Protein AF-A0A1A8NZN7-F1 (afdb_monomer)

Mean predicted aligned error: 2.53 Å

Nearest PDB structures (foldseek):
  6hzn-assembly1_A  TM=1.003E+00  e=5.634E-25  Homo sapiens
  1jlc-assembly1_B  TM=2.455E-01  e=1.617E-01  HIV-1 M:B_HXB2R
  6dtw-assembly1_B  TM=2.609E-01  e=3.346E-01  Human immunodeficiency virus type 1 BH10
  7z2e-assembly1_B  TM=2.483E-01  e=6.482E-01  Human immunodeficiency virus type 1 BH10
  8vb7-assembly1_B  TM=2.427E-01  e=7.903E-01  Human immunodeficiency virus 1

InterPro domains:
  IPR008929 Chondroitin AC/alginate lyase [G3DSA:1.50.10.100] (1-118)
  IPR032518 Dermatan-sulfate epimerase-like, N-terminal [PF16332] (2-113)
  IPR052447 Dermatan-Sulfate Isomerase [PTHR15532] (1-159)

Structure (mmCIF, N/CA/C/O backbone):
data_AF-A0A1A8NZN7-F1
#
_entry.id   AF-A0A1A8NZN7-F1
#
loop_
_atom_site.group_PDB
_atom_site.id
_atom_site.type_symbol
_atom_site.label_atom_id
_atom_site.label_alt_id
_atom_site.label_comp_id
_atom_site.label_asym_id
_atom_site.label_entity_id
_atom_site.label_seq_id
_atom_site.pdbx_PDB_ins_code
_atom_site.Cartn_x
_atom_site.Cartn_y
_atom_site.Cartn_z
_atom_site.occupancy
_atom_site.B_iso_or_equiv
_atom_site.auth_seq_id
_atom_site.auth_comp_id
_atom_site.auth_asym_id
_atom_site.auth_atom_id
_atom_site.pdbx_PDB_model_num
ATOM 1 N N . GLY A 1 1 ? 8.592 3.526 4.182 1.00 87.25 1 GLY A N 1
ATOM 2 C CA . GLY A 1 1 ? 7.477 4.431 3.826 1.00 87.25 1 GLY A CA 1
ATOM 3 C C . GLY A 1 1 ? 7.297 4.509 2.317 1.00 87.25 1 GLY A C 1
ATOM 4 O O . GLY A 1 1 ? 8.152 4.018 1.587 1.00 87.25 1 GLY A O 1
ATOM 5 N N . THR A 1 2 ? 6.209 5.124 1.844 1.00 96.25 2 THR A N 1
ATOM 6 C CA . THR A 1 2 ? 5.819 5.101 0.417 1.00 96.25 2 THR A CA 1
ATOM 7 C C . THR A 1 2 ? 6.656 5.983 -0.503 1.00 96.25 2 THR A C 1
ATOM 9 O O . THR A 1 2 ? 6.753 5.691 -1.693 1.00 96.25 2 THR A O 1
ATOM 12 N N . TYR A 1 3 ? 7.321 7.013 0.035 1.00 97.50 3 TYR A N 1
ATOM 13 C CA . TYR A 1 3 ? 8.315 7.789 -0.713 1.00 97.50 3 TYR A CA 1
ATOM 14 C C . TYR A 1 3 ? 9.450 6.877 -1.192 1.00 97.50 3 TYR A C 1
ATOM 16 O O . TYR A 1 3 ? 9.711 6.787 -2.389 1.00 97.50 3 TYR A O 1
ATOM 24 N N . THR A 1 4 ? 10.077 6.138 -0.276 1.00 98.44 4 THR A N 1
ATOM 25 C CA . THR A 1 4 ? 11.170 5.213 -0.597 1.00 98.44 4 THR A CA 1
ATOM 26 C C . THR A 1 4 ? 10.731 4.138 -1.587 1.00 98.44 4 THR A C 1
ATOM 28 O O . THR A 1 4 ? 11.416 3.898 -2.580 1.00 98.44 4 THR A O 1
ATOM 31 N N . THR A 1 5 ? 9.575 3.506 -1.357 1.00 98.62 5 THR A N 1
ATOM 32 C CA . THR A 1 5 ? 9.136 2.385 -2.200 1.00 98.62 5 THR A CA 1
ATOM 33 C C . THR A 1 5 ? 8.709 2.795 -3.600 1.00 98.62 5 THR A C 1
ATOM 35 O O . THR A 1 5 ? 8.853 1.986 -4.511 1.00 98.62 5 THR A O 1
ATOM 38 N N . ARG A 1 6 ? 8.304 4.057 -3.817 1.00 98.56 6 ARG A N 1
ATOM 39 C CA . ARG A 1 6 ? 8.073 4.603 -5.165 1.00 98.56 6 ARG A CA 1
ATOM 40 C C . ARG A 1 6 ? 9.286 4.376 -6.071 1.00 98.56 6 ARG A C 1
ATOM 42 O O . ARG A 1 6 ? 9.141 3.832 -7.158 1.00 98.56 6 ARG A O 1
ATOM 49 N N . SER A 1 7 ? 10.473 4.784 -5.624 1.00 98.69 7 SER A N 1
ATOM 50 C CA . SER A 1 7 ? 11.699 4.663 -6.422 1.00 98.69 7 SER A CA 1
ATOM 51 C C . SER A 1 7 ? 12.325 3.272 -6.318 1.00 98.69 7 SER A C 1
ATOM 53 O O . SER A 1 7 ? 12.823 2.757 -7.314 1.00 98.69 7 SER A O 1
ATOM 55 N N . LEU A 1 8 ? 12.268 2.631 -5.146 1.00 98.81 8 LEU A N 1
ATOM 56 C CA . LEU A 1 8 ? 12.829 1.289 -4.964 1.00 98.81 8 LEU A CA 1
ATOM 57 C C . LEU A 1 8 ? 12.137 0.248 -5.857 1.00 98.81 8 LEU A C 1
ATOM 59 O O . LEU A 1 8 ? 12.809 -0.607 -6.426 1.00 98.81 8 LEU A O 1
ATOM 63 N N . PHE A 1 9 ? 10.816 0.326 -6.031 1.00 98.81 9 PHE A N 1
ATOM 64 C CA . PHE A 1 9 ? 10.094 -0.620 -6.889 1.00 98.81 9 PHE A CA 1
ATOM 65 C C . PHE A 1 9 ? 10.366 -0.363 -8.372 1.00 98.81 9 PHE A C 1
ATOM 67 O O . PHE A 1 9 ? 10.529 -1.316 -9.131 1.00 98.81 9 PHE A O 1
ATOM 74 N N . GLN A 1 10 ? 10.521 0.905 -8.776 1.00 98.88 10 GLN A N 1
ATOM 75 C CA . GLN A 1 10 ? 11.006 1.235 -10.120 1.00 98.88 10 GLN A CA 1
ATOM 76 C C . GLN A 1 10 ? 12.402 0.658 -10.358 1.00 98.88 10 GLN A C 1
ATOM 78 O O . GLN A 1 10 ? 12.622 0.041 -11.395 1.00 98.88 10 GLN A O 1
ATOM 83 N N . TYR A 1 11 ? 13.317 0.793 -9.391 1.00 98.81 11 TYR A N 1
ATOM 84 C CA . TYR A 1 11 ? 14.642 0.179 -9.461 1.00 98.81 11 TYR A CA 1
ATOM 85 C C . TYR A 1 11 ? 14.536 -1.334 -9.667 1.00 98.81 11 TYR A C 1
ATOM 87 O O . TYR A 1 11 ? 15.032 -1.828 -10.674 1.00 98.81 11 TYR A O 1
ATOM 95 N N . MET A 1 12 ? 13.825 -2.049 -8.784 1.00 98.75 12 MET A N 1
ATOM 96 C CA . MET A 1 12 ? 13.659 -3.508 -8.867 1.00 98.75 12 MET A CA 1
ATOM 97 C C . MET A 1 12 ? 13.073 -3.951 -10.216 1.00 98.75 12 MET A C 1
ATOM 99 O O . MET A 1 12 ? 13.547 -4.919 -10.805 1.00 98.75 12 MET A O 1
ATOM 103 N N . PHE A 1 13 ? 12.072 -3.228 -10.728 1.00 98.81 13 PHE A N 1
ATOM 104 C CA . PHE A 1 13 ? 11.479 -3.498 -12.037 1.00 98.81 13 PHE A CA 1
ATOM 105 C C . PHE A 1 13 ? 12.471 -3.282 -13.185 1.00 98.81 13 PHE A C 1
ATOM 107 O O . PHE A 1 13 ? 12.632 -4.152 -14.043 1.00 98.81 13 PHE A O 1
ATOM 114 N N . LEU A 1 14 ? 13.126 -2.119 -13.217 1.00 98.88 14 LEU A N 1
ATOM 115 C CA . LEU A 1 14 ? 13.997 -1.722 -14.320 1.00 98.88 14 LEU A CA 1
ATOM 116 C C . LEU A 1 14 ? 15.254 -2.589 -14.378 1.00 98.88 14 LEU A C 1
ATOM 118 O O . LEU A 1 14 ? 15.612 -3.042 -15.463 1.00 98.88 14 LEU A O 1
ATOM 122 N N . VAL A 1 15 ? 15.897 -2.881 -13.244 1.00 98.75 15 VAL A N 1
ATOM 123 C CA . VAL A 1 15 ? 17.113 -3.710 -13.247 1.00 98.75 15 VAL A CA 1
ATOM 124 C C . VAL A 1 15 ? 16.823 -5.163 -13.611 1.00 98.75 15 VAL A C 1
ATOM 126 O O . VAL A 1 15 ? 17.598 -5.764 -14.356 1.00 98.75 15 VAL A O 1
ATOM 129 N N . GLN A 1 16 ? 15.666 -5.698 -13.212 1.00 98.50 16 GLN A N 1
ATOM 130 C CA . GLN A 1 16 ? 15.226 -7.008 -13.685 1.00 98.50 16 GLN A CA 1
ATOM 131 C C . GLN A 1 16 ? 14.971 -6.993 -15.195 1.00 98.50 16 GLN A C 1
ATOM 133 O O . GLN A 1 16 ? 15.427 -7.884 -15.908 1.00 98.50 16 GLN A O 1
ATOM 138 N N . ARG A 1 17 ? 14.253 -5.985 -15.703 1.00 98.50 17 ARG A N 1
ATOM 139 C CA . ARG A 1 17 ? 13.898 -5.890 -17.126 1.00 98.50 17 ARG A CA 1
ATOM 140 C C . ARG A 1 17 ? 15.116 -5.705 -18.031 1.00 98.50 17 ARG A C 1
ATOM 142 O O . ARG A 1 17 ? 15.157 -6.300 -19.102 1.00 98.50 17 ARG A O 1
ATOM 149 N N . HIS A 1 18 ? 16.050 -4.842 -17.642 1.00 98.75 18 HIS A N 1
ATOM 150 C CA . HIS A 1 18 ? 17.145 -4.405 -18.510 1.00 98.75 18 HIS A CA 1
ATOM 151 C C . HIS A 1 18 ? 18.443 -5.185 -18.299 1.00 98.75 18 HIS A C 1
ATOM 153 O O . HIS A 1 18 ? 19.241 -5.269 -19.227 1.00 98.75 18 HIS A O 1
ATOM 159 N N . PHE A 1 19 ? 18.646 -5.770 -17.115 1.00 98.69 19 PHE A N 1
ATOM 160 C CA . PHE A 1 19 ? 19.900 -6.438 -16.754 1.00 98.69 19 PHE A CA 1
ATOM 161 C C . PHE A 1 19 ? 19.708 -7.848 -16.182 1.00 98.69 19 PHE A C 1
ATOM 163 O O . PHE A 1 19 ? 20.687 -8.467 -15.783 1.00 98.69 19 PHE A O 1
ATOM 170 N N . ALA A 1 20 ? 18.473 -8.365 -16.133 1.00 98.38 20 ALA A N 1
ATOM 171 C CA . ALA A 1 20 ? 18.145 -9.665 -15.538 1.00 98.38 20 ALA A CA 1
ATOM 172 C C . ALA A 1 20 ? 18.569 -9.809 -14.058 1.00 98.38 20 ALA A C 1
ATOM 174 O O . ALA A 1 20 ? 18.839 -10.913 -13.586 1.00 98.38 20 ALA A O 1
ATOM 175 N N . ILE A 1 21 ? 18.609 -8.696 -13.316 1.00 98.44 21 ILE A N 1
ATOM 176 C CA . ILE A 1 21 ? 18.920 -8.678 -11.881 1.00 98.44 21 ILE A CA 1
ATOM 177 C C . ILE A 1 21 ? 17.612 -8.707 -11.084 1.00 98.44 21 ILE A C 1
ATOM 179 O O . ILE A 1 21 ? 16.895 -7.709 -11.021 1.00 98.44 21 ILE A O 1
ATOM 183 N N . SER A 1 22 ? 17.307 -9.844 -10.453 1.00 96.75 22 SER A N 1
ATOM 184 C CA . SER A 1 22 ? 16.049 -10.022 -9.719 1.00 96.75 22 SER A CA 1
ATOM 185 C C . SER A 1 22 ? 16.198 -9.745 -8.230 1.00 96.75 22 SER A C 1
ATOM 187 O O . SER A 1 22 ? 17.043 -10.327 -7.552 1.00 96.75 22 SER A O 1
ATOM 189 N N . HIS A 1 23 ? 15.286 -8.930 -7.701 1.00 98.38 23 HIS A N 1
ATOM 190 C CA . HIS A 1 23 ? 15.115 -8.702 -6.263 1.00 98.38 23 HIS A CA 1
ATOM 191 C C . HIS A 1 23 ? 13.720 -9.099 -5.755 1.00 98.38 23 HIS A C 1
ATOM 193 O O . HIS A 1 23 ? 13.384 -8.832 -4.602 1.00 98.38 23 HIS A O 1
ATOM 199 N N . PHE A 1 24 ? 12.892 -9.749 -6.581 1.00 98.00 24 PHE A N 1
ATOM 200 C CA . PHE A 1 24 ? 11.501 -10.049 -6.214 1.00 98.00 24 PHE A CA 1
ATOM 201 C C . PHE A 1 24 ? 11.364 -11.091 -5.092 1.00 98.00 24 PHE A C 1
ATOM 2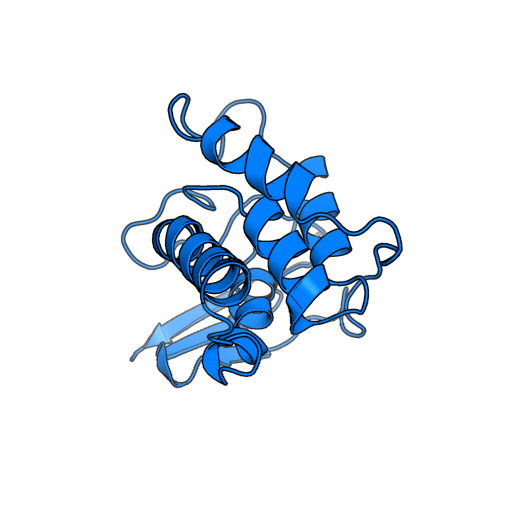03 O O . PHE A 1 24 ? 10.358 -11.108 -4.393 1.00 98.00 24 PHE A O 1
ATOM 210 N N . GLY A 1 25 ? 12.397 -11.908 -4.862 1.00 97.75 25 GLY A N 1
ATOM 211 C CA . GLY A 1 25 ? 12.470 -12.840 -3.730 1.00 97.75 25 GLY A CA 1
ATOM 212 C C . GLY A 1 25 ? 13.043 -12.241 -2.440 1.00 97.75 25 GLY A C 1
ATOM 213 O O . GLY A 1 25 ? 13.307 -12.984 -1.498 1.00 97.75 25 GLY A O 1
ATOM 214 N N . HIS A 1 26 ? 13.298 -10.929 -2.382 1.00 98.38 26 HIS A N 1
ATOM 215 C CA . HIS A 1 26 ? 13.960 -10.320 -1.229 1.00 98.38 26 HIS A CA 1
ATOM 216 C C . HIS A 1 26 ? 13.095 -10.438 0.047 1.00 98.38 26 HIS A C 1
ATOM 218 O O . HIS A 1 26 ? 11.936 -10.016 0.020 1.00 98.38 26 HIS A O 1
ATOM 224 N N . PRO A 1 27 ? 13.629 -10.909 1.196 1.00 98.00 27 PRO A N 1
ATOM 225 C CA . PRO A 1 27 ? 12.828 -11.189 2.396 1.00 98.00 27 PRO A CA 1
ATOM 226 C C . PRO A 1 27 ? 11.994 -10.006 2.899 1.00 98.00 27 PRO A C 1
ATOM 228 O O . PRO A 1 27 ? 10.830 -10.163 3.265 1.00 98.00 27 PRO A O 1
ATOM 231 N N . TRP A 1 28 ? 12.561 -8.796 2.871 1.00 98.25 28 TRP A N 1
ATOM 232 C CA . TRP A 1 28 ? 11.826 -7.579 3.229 1.00 98.25 28 TRP A CA 1
ATOM 233 C C . TRP A 1 28 ? 10.654 -7.299 2.276 1.00 98.25 28 TRP A C 1
ATOM 235 O O . TRP A 1 28 ? 9.597 -6.858 2.720 1.00 98.25 28 TRP A O 1
ATOM 245 N N . LEU A 1 29 ? 10.811 -7.587 0.978 1.00 98.38 29 LEU A N 1
ATOM 246 C CA . LEU A 1 29 ? 9.770 -7.339 -0.018 1.00 98.38 29 LEU A CA 1
ATOM 247 C C . LEU A 1 29 ? 8.582 -8.284 0.193 1.00 98.38 29 LEU A C 1
ATOM 249 O O . LEU A 1 29 ? 7.438 -7.835 0.158 1.00 9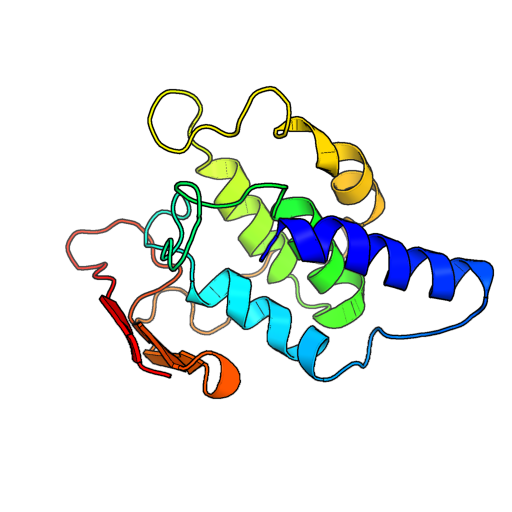8.38 29 LEU A O 1
ATOM 253 N N . LEU A 1 30 ? 8.854 -9.554 0.515 1.00 97.88 30 LEU A N 1
ATOM 254 C CA . LEU A 1 30 ? 7.827 -10.550 0.849 1.00 97.88 30 LEU A CA 1
ATOM 255 C C . LEU A 1 30 ? 6.979 -10.130 2.061 1.00 97.88 30 LEU A C 1
ATOM 257 O O . LEU A 1 30 ? 5.787 -10.419 2.123 1.00 97.88 30 LEU A O 1
ATOM 261 N N . LYS A 1 31 ? 7.579 -9.405 3.013 1.00 97.88 31 LYS A N 1
ATOM 262 C CA . LYS A 1 31 ? 6.891 -8.867 4.195 1.00 97.88 31 LYS A CA 1
ATOM 263 C C . LYS A 1 31 ? 6.267 -7.484 3.958 1.00 97.88 31 LYS A C 1
ATOM 265 O O . LYS A 1 31 ? 5.487 -7.022 4.789 1.00 97.88 31 LYS A O 1
ATOM 270 N N . HIS A 1 32 ? 6.564 -6.808 2.845 1.00 98.50 32 HIS A N 1
ATOM 271 C CA . HIS A 1 32 ? 6.205 -5.398 2.667 1.00 98.50 32 HIS A CA 1
ATOM 272 C C . HIS A 1 32 ? 4.693 -5.153 2.575 1.00 98.50 32 HIS A C 1
ATOM 274 O O . HIS A 1 32 ? 4.218 -4.095 2.989 1.00 98.50 32 HIS A O 1
ATOM 280 N N . PHE A 1 33 ? 3.913 -6.134 2.111 1.00 98.62 33 PHE A N 1
ATOM 281 C CA . PHE A 1 33 ? 2.452 -6.031 2.140 1.00 98.62 33 PHE A CA 1
ATOM 282 C C . PHE A 1 33 ? 1.921 -5.822 3.566 1.00 98.62 33 PHE A C 1
ATOM 284 O O . PHE A 1 33 ? 1.050 -4.979 3.770 1.00 98.62 33 PHE A O 1
ATOM 291 N N . ALA A 1 34 ? 2.492 -6.508 4.565 1.00 98.12 34 ALA A N 1
ATOM 292 C CA . ALA A 1 34 ? 2.089 -6.346 5.961 1.00 98.12 34 ALA A CA 1
ATOM 293 C C . ALA A 1 34 ? 2.315 -4.912 6.457 1.00 98.12 34 ALA A C 1
ATOM 295 O O . ALA A 1 34 ? 1.484 -4.388 7.190 1.00 98.12 34 ALA A O 1
ATOM 296 N N . PHE A 1 35 ? 3.375 -4.236 6.001 1.00 98.56 35 PHE A N 1
ATOM 297 C CA . PHE A 1 35 ? 3.600 -2.831 6.340 1.00 98.56 35 PHE A CA 1
ATOM 298 C C . PHE A 1 35 ? 2.444 -1.941 5.869 1.00 98.56 35 PHE A C 1
ATOM 300 O O . PHE A 1 35 ? 1.975 -1.112 6.638 1.00 98.56 35 PHE A O 1
ATOM 307 N N . LEU A 1 36 ? 1.935 -2.122 4.647 1.00 98.62 36 LEU A N 1
ATOM 308 C CA . LEU A 1 36 ? 0.812 -1.323 4.136 1.00 98.62 36 LEU A CA 1
ATOM 309 C C . LEU A 1 36 ? -0.531 -1.752 4.745 1.00 98.62 36 LEU A C 1
ATOM 311 O O . LEU A 1 36 ? -1.326 -0.903 5.140 1.00 98.62 36 LEU A O 1
ATOM 315 N N . TYR A 1 37 ? -0.766 -3.058 4.866 1.00 98.69 37 TYR A N 1
ATOM 316 C CA . TYR A 1 37 ? -2.028 -3.612 5.354 1.00 98.69 37 TYR A CA 1
ATOM 317 C C . TYR A 1 37 ? -2.222 -3.429 6.863 1.00 98.69 37 TYR A C 1
ATOM 319 O O . TYR A 1 37 ? -3.339 -3.201 7.310 1.00 98.69 37 TYR A O 1
ATOM 327 N N . ARG A 1 38 ? -1.157 -3.491 7.672 1.00 98.50 38 ARG A N 1
ATOM 328 C CA . ARG A 1 38 ? -1.276 -3.417 9.139 1.00 98.50 38 ARG A CA 1
ATOM 329 C C . ARG A 1 38 ? -1.133 -2.014 9.713 1.00 98.50 38 ARG A C 1
ATOM 331 O O . ARG A 1 38 ? -1.429 -1.809 10.883 1.00 98.50 38 ARG A O 1
ATOM 338 N N . THR A 1 39 ? -0.705 -1.042 8.911 1.00 98.62 39 THR A N 1
ATOM 339 C CA . THR A 1 39 ? -0.570 0.357 9.354 1.00 98.62 39 THR A CA 1
ATOM 340 C C . THR A 1 39 ? -1.721 1.248 8.910 1.00 98.62 39 THR A C 1
ATOM 342 O O . THR A 1 39 ? -1.751 2.417 9.290 1.00 98.62 39 THR A O 1
ATOM 345 N N . ILE A 1 40 ? -2.663 0.723 8.125 1.00 98.44 40 ILE A N 1
ATOM 346 C CA . ILE A 1 40 ? -3.862 1.444 7.705 1.00 98.44 40 ILE A CA 1
ATOM 347 C C . ILE A 1 40 ? -4.950 1.355 8.783 1.00 98.44 40 ILE A C 1
ATOM 349 O O . ILE A 1 40 ? -5.218 0.284 9.338 1.00 98.44 40 ILE A O 1
ATOM 353 N N . LEU A 1 41 ? -5.572 2.492 9.081 1.00 98.31 41 LEU A N 1
ATOM 354 C CA . LEU A 1 41 ? -6.656 2.595 10.054 1.00 98.31 41 LEU A CA 1
ATOM 355 C C . LEU A 1 41 ? -7.986 2.097 9.464 1.00 98.31 41 LEU A C 1
ATOM 357 O O . LEU A 1 41 ? -8.136 2.022 8.236 1.00 98.31 41 LEU A O 1
ATOM 361 N N . PRO A 1 42 ? -8.975 1.804 10.329 1.00 98.06 42 PRO A N 1
ATOM 362 C CA . PRO A 1 42 ? -10.342 1.553 9.915 1.00 98.06 42 PRO A CA 1
ATOM 363 C C . PRO A 1 42 ? -10.865 2.626 8.950 1.00 98.06 42 PRO A C 1
ATOM 365 O O . PRO A 1 42 ? -10.630 3.820 9.142 1.00 98.06 42 PRO A O 1
ATOM 368 N N . GLY A 1 43 ? -11.544 2.197 7.885 1.00 97.06 43 GLY A N 1
ATOM 369 C CA . GLY A 1 43 ? -12.061 3.091 6.839 1.00 97.06 43 GLY A CA 1
ATOM 370 C C . GLY A 1 43 ? -11.073 3.431 5.715 1.00 97.06 43 GLY A C 1
ATOM 371 O O . GLY A 1 43 ? -11.424 4.180 4.812 1.00 97.06 43 GLY A O 1
ATOM 372 N N . PHE A 1 44 ? -9.862 2.863 5.719 1.00 98.12 44 PHE A N 1
ATOM 373 C CA . PHE A 1 44 ? -8.919 2.898 4.587 1.00 98.12 44 PHE A CA 1
ATOM 374 C C . PHE A 1 44 ? -8.417 4.294 4.154 1.00 98.12 44 PHE A C 1
ATOM 376 O O . PHE A 1 44 ? -7.865 4.446 3.066 1.00 98.12 44 PHE A O 1
ATOM 383 N N . GLN A 1 45 ? -8.567 5.314 5.002 1.00 98.00 45 GLN A N 1
ATOM 384 C CA . GLN A 1 45 ? -8.218 6.708 4.676 1.00 98.00 45 GLN A CA 1
ATOM 385 C C . GLN A 1 45 ? -6.913 7.203 5.291 1.00 98.00 45 GLN A C 1
ATOM 387 O O . GLN A 1 45 ? -6.257 8.088 4.732 1.00 98.00 45 GLN A O 1
ATOM 392 N N . ARG A 1 46 ? -6.570 6.678 6.469 1.00 98.19 46 ARG A N 1
ATOM 393 C CA . ARG A 1 46 ? -5.456 7.141 7.298 1.00 98.19 46 ARG A CA 1
ATOM 394 C C . ARG A 1 46 ? -4.492 6.008 7.594 1.00 98.19 46 ARG A C 1
ATOM 396 O O . ARG A 1 46 ? -4.876 4.839 7.578 1.00 98.19 46 ARG A O 1
ATOM 403 N N . THR A 1 47 ? -3.258 6.368 7.909 1.00 98.50 47 THR A N 1
ATOM 404 C CA . THR A 1 47 ? -2.263 5.439 8.448 1.00 98.50 47 THR A CA 1
ATOM 405 C C . THR A 1 47 ? -1.928 5.786 9.891 1.00 98.50 47 THR A C 1
ATOM 407 O O . THR A 1 47 ? -2.348 6.818 10.411 1.00 98.50 47 THR A O 1
ATOM 410 N N . VAL A 1 48 ? -1.164 4.911 10.542 1.00 98.00 48 VAL A N 1
ATOM 411 C CA . VAL A 1 48 ? -0.689 5.082 11.922 1.00 98.00 48 VAL A CA 1
ATOM 412 C C . VAL A 1 48 ? 0.099 6.385 12.146 1.00 98.00 48 VAL A C 1
ATOM 414 O O . VAL A 1 48 ? 0.245 6.811 13.284 1.00 98.00 48 VAL A O 1
ATOM 417 N N . ALA A 1 49 ? 0.599 7.019 11.075 1.00 97.06 49 ALA A N 1
ATOM 418 C CA . ALA A 1 49 ? 1.250 8.334 11.088 1.00 97.06 49 ALA A CA 1
ATOM 419 C C . ALA A 1 49 ? 2.388 8.493 12.123 1.00 97.06 49 ALA A C 1
ATOM 421 O O . ALA A 1 49 ? 2.601 9.568 12.674 1.00 97.06 49 ALA A O 1
ATOM 422 N N . ILE A 1 50 ? 3.136 7.415 12.379 1.00 97.06 50 ILE A N 1
ATOM 423 C CA . ILE A 1 50 ? 4.354 7.437 13.198 1.00 97.06 50 ILE A CA 1
ATOM 424 C C . ILE A 1 50 ? 5.488 8.135 12.433 1.00 97.06 50 ILE A C 1
ATOM 426 O O . ILE A 1 50 ? 5.695 7.846 11.252 1.00 97.06 50 ILE A O 1
ATOM 430 N N . ALA A 1 51 ? 6.286 8.931 13.158 1.00 96.19 51 ALA A N 1
ATOM 431 C CA . ALA A 1 51 ? 7.343 9.808 12.633 1.00 96.19 51 ALA A CA 1
ATOM 432 C C . ALA A 1 51 ? 6.787 10.925 11.728 1.00 96.19 51 ALA A C 1
ATOM 434 O O . ALA A 1 51 ? 5.579 11.143 11.683 1.00 96.19 51 ALA A O 1
ATOM 435 N N . ASP A 1 52 ? 7.663 11.650 11.028 1.00 95.56 52 ASP A N 1
ATOM 436 C CA . ASP A 1 52 ? 7.252 12.711 10.106 1.00 95.56 52 ASP A CA 1
ATOM 437 C C . ASP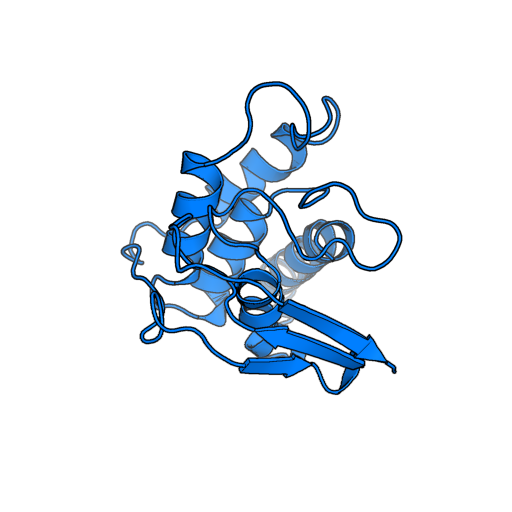 A 1 52 ? 6.454 12.122 8.934 1.00 95.56 52 ASP A C 1
ATOM 439 O O . ASP A 1 52 ? 6.992 11.573 7.967 1.00 95.56 52 ASP A O 1
ATOM 443 N N . SER A 1 53 ? 5.134 12.221 9.050 1.00 92.81 53 SER A N 1
ATOM 444 C CA . SER A 1 53 ? 4.158 11.650 8.133 1.00 92.81 53 SER A CA 1
ATOM 445 C C . SER A 1 53 ? 3.073 12.673 7.819 1.00 92.81 53 SER A C 1
ATOM 447 O O . SER A 1 53 ? 2.803 13.591 8.592 1.00 92.81 53 SER A O 1
ATOM 449 N N . ASN A 1 54 ? 2.402 12.494 6.683 1.00 93.88 54 ASN A N 1
ATOM 450 C CA . ASN A 1 54 ? 1.081 13.081 6.491 1.00 93.88 54 ASN A CA 1
ATOM 451 C C . ASN A 1 54 ? 0.015 12.147 7.100 1.00 93.88 54 ASN A C 1
ATOM 453 O O . ASN A 1 54 ? 0.337 11.155 7.756 1.00 93.88 54 ASN A O 1
ATOM 457 N N . TYR A 1 55 ? -1.264 12.437 6.862 1.00 96.75 55 TYR A N 1
ATOM 458 C CA . TYR A 1 55 ? -2.374 11.611 7.348 1.00 96.75 55 TYR A CA 1
ATOM 459 C C . TYR A 1 55 ? -2.372 10.170 6.802 1.00 96.75 55 TYR A C 1
ATOM 461 O O . TYR A 1 55 ? -3.073 9.325 7.359 1.00 96.75 55 TYR A O 1
ATOM 469 N N . ASN A 1 56 ? -1.657 9.886 5.705 1.00 97.38 56 ASN A N 1
ATOM 470 C CA . ASN A 1 56 ? -1.678 8.583 5.049 1.00 97.38 56 ASN A CA 1
ATOM 471 C C . ASN A 1 56 ? -0.361 8.211 4.338 1.00 97.38 56 ASN A C 1
ATOM 473 O O . ASN A 1 56 ? 0.496 7.559 4.939 1.00 97.38 56 ASN A O 1
ATOM 477 N N . TRP A 1 57 ? -0.202 8.576 3.065 1.00 97.88 57 TRP A N 1
ATOM 478 C CA . TRP A 1 57 ? 0.941 8.243 2.221 1.00 97.88 57 TRP A CA 1
ATOM 479 C C . TRP A 1 57 ? 1.350 9.451 1.375 1.00 97.88 57 TRP A C 1
ATOM 481 O O . TRP A 1 57 ? 0.506 10.196 0.882 1.00 97.88 57 TRP A O 1
ATOM 491 N N . PHE A 1 58 ? 2.652 9.628 1.145 1.00 97.19 58 PHE A N 1
ATOM 492 C CA . PHE A 1 58 ? 3.145 10.690 0.260 1.00 97.19 58 PHE A CA 1
ATOM 493 C C . PHE A 1 58 ? 2.937 10.381 -1.230 1.00 97.19 58 PHE A C 1
ATOM 495 O O . PHE A 1 58 ? 2.634 11.286 -1.996 1.00 97.19 58 PHE A O 1
ATOM 502 N N . TYR A 1 59 ? 3.101 9.123 -1.653 1.00 98.25 59 TYR A N 1
ATOM 503 C CA . TYR A 1 59 ? 2.930 8.694 -3.048 1.00 98.25 59 TYR A CA 1
ATOM 504 C C . TYR A 1 59 ? 2.191 7.355 -3.120 1.00 98.25 59 TYR A C 1
ATOM 506 O O . TYR A 1 59 ? 2.496 6.454 -2.335 1.00 98.25 59 TYR A O 1
ATOM 514 N N . GLY A 1 60 ? 1.271 7.208 -4.076 1.00 97.88 60 GLY A N 1
ATOM 515 C CA . GLY A 1 60 ? 0.397 6.035 -4.190 1.00 97.88 60 GLY A CA 1
ATOM 516 C C . GLY A 1 60 ? -0.588 5.939 -3.014 1.00 97.88 60 GLY A C 1
ATOM 517 O O . GLY A 1 60 ? -1.215 6.963 -2.703 1.00 97.88 60 GLY A O 1
ATOM 518 N N . PRO A 1 61 ? -0.710 4.773 -2.338 1.00 98.44 61 PRO A N 1
ATOM 519 C CA . PRO A 1 61 ? 0.127 3.570 -2.434 1.00 98.44 61 PRO A CA 1
ATOM 520 C C . PRO A 1 61 ? -0.354 2.527 -3.463 1.00 98.44 61 PRO A C 1
ATOM 522 O O . PRO A 1 61 ? 0.214 1.437 -3.515 1.00 98.44 61 PRO A O 1
ATOM 525 N N . GLU A 1 62 ? -1.389 2.819 -4.254 1.00 98.88 62 GLU A N 1
ATOM 526 C CA . GLU A 1 62 ? -2.009 1.883 -5.204 1.00 98.88 62 GLU A CA 1
ATOM 527 C C . GLU A 1 62 ? -0.971 1.299 -6.170 1.00 98.88 62 GLU A C 1
ATOM 529 O O . GLU A 1 62 ? -0.877 0.083 -6.305 1.00 98.88 62 GLU A O 1
ATOM 534 N N . SER A 1 63 ? -0.093 2.140 -6.730 1.00 98.88 63 SER A N 1
ATOM 535 C CA . SER A 1 63 ? 1.016 1.695 -7.587 1.00 98.88 63 SER A CA 1
ATOM 536 C C . SER A 1 63 ? 1.924 0.659 -6.916 1.00 98.88 63 SER A C 1
ATOM 538 O O . SER A 1 63 ? 2.306 -0.328 -7.543 1.00 98.88 63 SER A O 1
ATOM 540 N N . GLN A 1 64 ? 2.269 0.859 -5.644 1.00 98.88 64 GLN A N 1
ATOM 541 C CA . GLN A 1 64 ? 3.099 -0.071 -4.884 1.00 98.88 64 GLN A CA 1
ATOM 542 C C . GLN A 1 64 ? 2.345 -1.365 -4.555 1.00 98.88 64 GLN A C 1
ATOM 544 O O . GLN A 1 64 ? 2.946 -2.437 -4.547 1.00 98.88 64 GLN A O 1
ATOM 549 N N . LEU A 1 65 ? 1.038 -1.286 -4.306 1.00 98.88 65 LEU A N 1
ATOM 550 C CA . LEU A 1 65 ? 0.201 -2.444 -3.996 1.00 98.88 65 LEU A CA 1
ATOM 551 C C . LEU A 1 65 ? -0.004 -3.356 -5.205 1.00 98.88 65 LEU A C 1
ATOM 553 O O . LEU A 1 65 ? 0.181 -4.565 -5.077 1.00 98.88 65 LEU A O 1
ATOM 557 N N . VAL A 1 66 ? -0.309 -2.793 -6.376 1.00 98.88 66 VAL A N 1
ATOM 558 C CA . VAL A 1 66 ? -0.463 -3.588 -7.606 1.00 98.88 66 VAL A CA 1
ATOM 559 C C . VAL A 1 66 ? 0.876 -4.171 -8.071 1.00 98.88 66 VAL A C 1
ATOM 561 O O . VAL A 1 66 ? 0.920 -5.298 -8.557 1.00 98.88 66 VAL A O 1
ATOM 564 N N . PHE A 1 67 ? 1.993 -3.471 -7.824 1.00 98.88 67 PHE A N 1
ATOM 565 C CA . PHE A 1 67 ? 3.337 -4.027 -8.009 1.00 98.88 67 PHE A CA 1
ATOM 566 C C . PHE A 1 67 ? 3.565 -5.261 -7.128 1.00 98.88 67 PHE A C 1
ATOM 568 O O . PHE A 1 67 ? 4.008 -6.299 -7.621 1.00 98.88 67 PHE A O 1
ATOM 575 N N . LEU A 1 68 ? 3.257 -5.163 -5.828 1.00 98.81 68 LEU A N 1
ATOM 576 C CA . LEU A 1 68 ? 3.384 -6.301 -4.918 1.00 98.81 68 LEU A CA 1
ATOM 577 C C . LEU A 1 68 ? 2.491 -7.458 -5.361 1.00 98.81 68 LEU A C 1
ATOM 579 O O . LEU A 1 68 ? 2.930 -8.601 -5.312 1.00 98.81 68 LEU A O 1
ATOM 583 N N . ASP A 1 69 ? 1.267 -7.199 -5.815 1.00 98.50 69 ASP A N 1
ATOM 584 C CA . ASP A 1 69 ? 0.396 -8.285 -6.258 1.00 98.50 69 ASP A CA 1
ATOM 585 C C . ASP A 1 69 ? 0.948 -8.982 -7.503 1.00 98.50 69 ASP A C 1
ATOM 587 O O . ASP A 1 69 ? 1.099 -10.202 -7.519 1.00 98.50 69 ASP A O 1
ATOM 591 N N . ARG A 1 70 ? 1.354 -8.212 -8.515 1.00 98.69 70 ARG A N 1
ATOM 592 C CA . ARG A 1 70 ? 1.863 -8.759 -9.775 1.00 98.69 70 ARG A CA 1
ATOM 593 C C . ARG A 1 70 ? 3.165 -9.542 -9.611 1.00 98.69 70 ARG A C 1
ATOM 595 O O . ARG A 1 70 ? 3.323 -10.606 -10.211 1.00 98.69 70 ARG A O 1
ATOM 602 N N . PHE A 1 71 ? 4.110 -9.011 -8.839 1.00 98.50 71 PHE A N 1
ATOM 603 C CA . PHE A 1 71 ? 5.479 -9.535 -8.797 1.00 98.50 71 PHE A CA 1
ATOM 604 C C . PHE A 1 71 ? 5.808 -10.337 -7.535 1.00 98.50 71 PHE A C 1
ATOM 606 O O . PHE A 1 71 ? 6.847 -10.995 -7.512 1.00 98.50 71 PHE A O 1
ATOM 613 N N . VAL A 1 72 ? 4.953 -10.304 -6.504 1.00 98.44 72 VAL A N 1
ATOM 614 C CA . VAL A 1 72 ? 5.249 -10.905 -5.192 1.00 98.44 72 VAL A CA 1
ATOM 615 C C . VAL A 1 72 ? 4.122 -11.813 -4.693 1.00 98.44 72 VAL A C 1
ATOM 617 O O . VAL A 1 72 ? 4.331 -13.014 -4.562 1.00 98.44 72 VAL A O 1
ATOM 620 N N . LEU A 1 73 ? 2.936 -11.266 -4.410 1.00 98.12 73 LEU A N 1
ATOM 621 C CA . LEU A 1 73 ? 1.848 -11.987 -3.731 1.00 98.12 73 LEU A CA 1
ATOM 622 C C . LEU A 1 73 ? 1.092 -12.930 -4.668 1.00 98.12 73 LEU A C 1
ATOM 624 O O . LEU A 1 73 ? 0.774 -14.055 -4.285 1.00 98.12 73 LEU A O 1
ATOM 628 N N . ARG A 1 74 ? 0.787 -12.449 -5.877 1.00 98.25 74 ARG A N 1
ATOM 629 C CA . ARG A 1 74 ? 0.073 -13.158 -6.946 1.00 98.25 74 ARG A CA 1
ATOM 630 C C . ARG A 1 74 ? -1.236 -13.795 -6.488 1.00 98.25 74 ARG A C 1
ATOM 632 O O . ARG A 1 74 ? -1.539 -14.929 -6.857 1.00 98.25 74 ARG A O 1
ATOM 639 N N . ASN A 1 75 ? -2.001 -13.081 -5.664 1.00 98.25 75 ASN A N 1
ATOM 640 C CA . ASN A 1 75 ? -3.197 -13.637 -5.029 1.00 98.25 75 ASN A CA 1
ATOM 641 C C . ASN A 1 75 ? -4.405 -12.686 -4.981 1.00 98.25 75 ASN A C 1
ATOM 643 O O . ASN A 1 75 ? -5.456 -13.094 -4.482 1.00 98.25 75 ASN A O 1
ATOM 647 N N . GLY A 1 76 ? -4.271 -11.452 -5.480 1.00 98.62 76 GLY A N 1
ATOM 648 C CA . GLY A 1 76 ? -5.356 -10.470 -5.543 1.00 98.62 76 GLY A CA 1
ATOM 649 C C . GLY A 1 76 ? -5.465 -9.552 -4.320 1.00 98.62 76 GLY A C 1
ATOM 650 O O . GLY A 1 76 ? -6.282 -8.627 -4.330 1.00 98.62 76 GLY A O 1
ATOM 651 N N . SER A 1 77 ? -4.674 -9.778 -3.264 1.00 98.75 77 SER A N 1
ATOM 652 C CA . SER A 1 77 ? -4.742 -8.986 -2.022 1.00 98.75 77 SER A CA 1
ATOM 653 C C . SER A 1 77 ? -4.174 -7.580 -2.171 1.00 98.75 77 SER A C 1
ATOM 655 O O . SER A 1 77 ? -4.658 -6.650 -1.521 1.00 98.75 77 SER A O 1
ATOM 657 N N . GLY A 1 78 ? -3.165 -7.404 -3.026 1.00 98.69 78 GLY A N 1
ATOM 658 C CA . GLY A 1 78 ? -2.610 -6.084 -3.324 1.00 98.69 78 GLY A CA 1
ATOM 659 C C . GLY A 1 78 ? -3.603 -5.250 -4.128 1.00 98.69 78 GLY A C 1
ATOM 660 O O . GLY A 1 78 ? -3.920 -4.128 -3.732 1.00 98.69 78 GLY A O 1
ATOM 661 N N . ASN A 1 79 ? -4.172 -5.836 -5.182 1.00 98.75 79 ASN A N 1
ATOM 662 C CA . ASN A 1 79 ? -5.209 -5.224 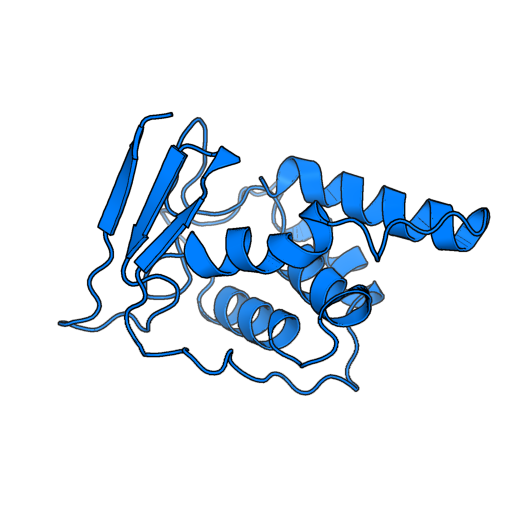-6.008 1.00 98.75 79 ASN A CA 1
ATOM 663 C C . ASN A 1 79 ? -6.440 -4.846 -5.173 1.00 98.75 79 ASN A C 1
ATOM 665 O O . ASN A 1 79 ? -6.930 -3.723 -5.269 1.00 98.75 79 ASN A O 1
ATOM 669 N N . TRP A 1 80 ? -6.896 -5.742 -4.293 1.00 98.81 80 TRP A N 1
ATOM 670 C CA . TRP A 1 80 ? -8.012 -5.462 -3.388 1.00 98.81 80 TRP A CA 1
ATOM 671 C C . TRP A 1 80 ? -7.735 -4.288 -2.447 1.00 98.81 80 TRP A C 1
ATOM 673 O O . TRP A 1 80 ? -8.590 -3.419 -2.281 1.00 98.81 80 TRP A O 1
ATOM 683 N N . LEU A 1 81 ? -6.549 -4.227 -1.835 1.00 98.81 81 LEU A N 1
ATOM 684 C CA . LEU A 1 81 ? -6.231 -3.129 -0.923 1.00 98.81 81 LEU A CA 1
ATOM 685 C C . LEU A 1 81 ? -6.090 -1.800 -1.681 1.00 98.81 81 LEU A C 1
ATOM 687 O O . LEU A 1 81 ? -6.535 -0.769 -1.177 1.0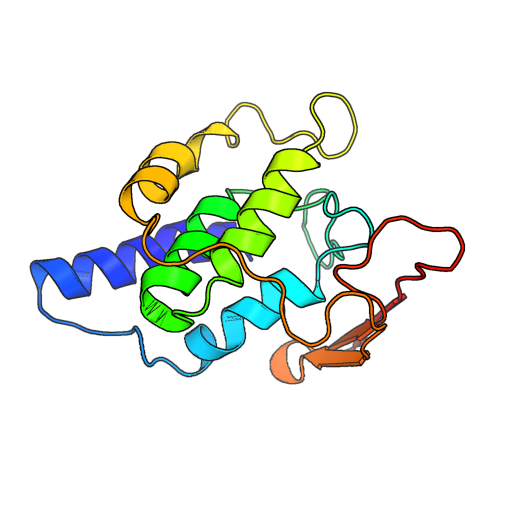0 98.81 81 LEU A O 1
ATOM 691 N N . ALA A 1 82 ? -5.526 -1.825 -2.893 1.00 98.81 82 ALA A N 1
ATOM 692 C CA . ALA A 1 82 ? -5.446 -0.653 -3.762 1.00 98.81 82 ALA A CA 1
ATOM 693 C C . ALA A 1 82 ? -6.846 -0.116 -4.091 1.00 98.81 82 ALA A C 1
ATOM 695 O O . ALA A 1 82 ? -7.101 1.076 -3.927 1.00 98.81 82 ALA A O 1
ATOM 696 N N . GLU A 1 83 ? -7.777 -1.002 -4.449 1.00 98.62 83 GLU A N 1
ATOM 697 C CA . GLU A 1 83 ? -9.171 -0.647 -4.721 1.00 98.62 83 GLU A CA 1
ATOM 698 C C . GLU A 1 83 ? -9.857 -0.038 -3.488 1.00 98.62 83 GLU A C 1
ATOM 700 O O . GLU A 1 83 ? -10.518 0.998 -3.593 1.00 98.62 83 GLU A O 1
ATOM 705 N N . ARG A 1 84 ? -9.659 -0.622 -2.298 1.00 98.56 84 ARG A N 1
ATOM 706 C CA . ARG A 1 84 ? -10.227 -0.081 -1.052 1.00 98.56 84 ARG A CA 1
ATOM 707 C C . ARG A 1 84 ? -9.702 1.307 -0.727 1.00 98.56 84 ARG A C 1
ATOM 709 O O . ARG A 1 84 ? -10.488 2.166 -0.335 1.00 98.56 84 ARG A O 1
ATOM 716 N N . ILE A 1 85 ? -8.408 1.543 -0.907 1.00 98.56 85 ILE A N 1
ATOM 717 C CA . ILE A 1 85 ? -7.811 2.862 -0.683 1.00 98.56 85 ILE A CA 1
ATOM 718 C C . ILE A 1 85 ? -8.337 3.869 -1.708 1.00 98.56 85 ILE A C 1
ATOM 720 O O . ILE A 1 85 ? -8.734 4.969 -1.327 1.00 98.56 85 ILE A O 1
ATOM 724 N N . HIS A 1 86 ? -8.410 3.482 -2.982 1.00 98.00 86 HIS A N 1
ATOM 725 C CA . HIS A 1 86 ? -8.931 4.333 -4.048 1.00 98.00 86 HIS A CA 1
ATOM 726 C C . HIS A 1 86 ? -10.382 4.761 -3.782 1.00 9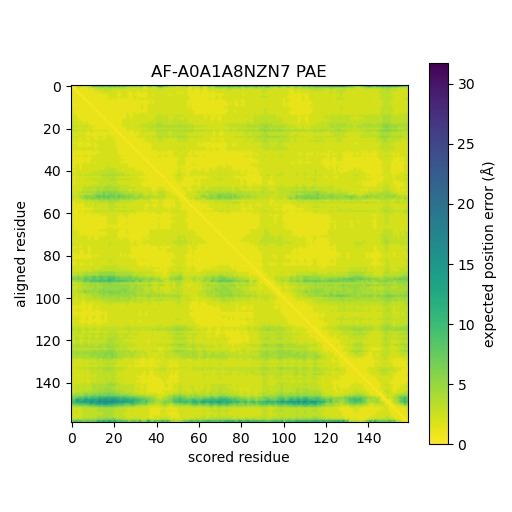8.00 86 HIS A C 1
ATOM 728 O O . HIS A 1 86 ? -10.686 5.953 -3.795 1.00 98.00 86 HIS A O 1
ATOM 734 N N . GLN A 1 87 ? -11.260 3.801 -3.467 1.00 98.06 87 GLN A N 1
ATOM 735 C CA . GLN A 1 87 ? -12.684 4.036 -3.193 1.00 98.06 87 GLN A CA 1
ATOM 736 C C . GLN A 1 87 ? -12.929 4.952 -1.991 1.00 98.06 87 GLN A C 1
ATOM 738 O O . GLN A 1 87 ? -13.938 5.650 -1.951 1.00 98.06 87 GLN A O 1
ATOM 743 N N . ASN A 1 88 ? -12.029 4.942 -1.006 1.00 97.75 88 ASN A N 1
ATOM 744 C CA . ASN A 1 88 ? -12.193 5.704 0.230 1.00 97.75 88 ASN A CA 1
ATOM 745 C C . ASN A 1 88 ? -11.358 6.989 0.257 1.00 97.75 88 ASN A C 1
ATOM 747 O O . ASN A 1 88 ? -11.360 7.687 1.269 1.00 97.75 88 ASN A O 1
ATOM 751 N N . ARG A 1 89 ? -10.640 7.325 -0.819 1.00 95.69 89 ARG A N 1
ATOM 752 C CA . ARG A 1 89 ? -9.704 8.453 -0.855 1.00 95.69 89 ARG A CA 1
ATOM 753 C C . ARG A 1 89 ? -10.413 9.782 -0.556 1.00 95.69 89 ARG A C 1
ATOM 755 O O . ARG A 1 89 ? -11.421 10.121 -1.168 1.00 95.69 89 ARG A O 1
ATOM 762 N N . VAL A 1 90 ? -9.848 10.562 0.366 1.00 95.31 90 VAL A N 1
ATOM 763 C CA . VAL A 1 90 ? -10.382 11.879 0.748 1.00 95.31 90 VAL A CA 1
ATOM 764 C C . VAL A 1 90 ? -10.213 12.866 -0.409 1.00 95.31 90 VAL A C 1
ATOM 766 O O . VAL A 1 90 ? -9.092 13.123 -0.861 1.00 95.31 90 VAL A O 1
ATOM 769 N N . THR A 1 91 ? -11.323 13.429 -0.885 1.00 91.69 91 THR A N 1
ATOM 770 C CA . THR A 1 91 ? -11.346 14.396 -1.992 1.00 91.69 91 THR A CA 1
ATOM 771 C C . THR A 1 91 ? -11.100 15.825 -1.527 1.00 91.69 91 THR A C 1
ATOM 773 O O . THR A 1 91 ? -10.445 16.575 -2.249 1.00 91.69 91 THR A O 1
ATOM 776 N N . GLU A 1 92 ? -11.545 16.181 -0.320 1.00 92.38 92 GLU A N 1
ATOM 777 C CA . GLU A 1 92 ? -11.402 17.509 0.284 1.00 92.38 92 GLU A CA 1
ATOM 778 C C . GLU A 1 92 ? -11.136 17.407 1.795 1.00 92.38 92 GLU A C 1
ATOM 780 O O . GLU A 1 92 ? -11.686 16.545 2.478 1.00 92.38 92 GLU A O 1
ATOM 785 N N . GLY A 1 93 ? -10.295 18.299 2.327 1.00 94.56 93 GLY A N 1
ATOM 786 C CA . GLY A 1 93 ? -9.991 18.370 3.759 1.00 94.56 93 GLY A CA 1
ATOM 787 C C . GLY A 1 93 ? -8.819 17.485 4.227 1.00 94.56 93 GLY A C 1
ATOM 788 O O . GLY A 1 93 ? -7.967 17.082 3.427 1.00 94.56 93 GLY A O 1
ATOM 789 N N . PRO A 1 94 ? -8.715 17.222 5.546 1.00 95.44 94 PRO A N 1
ATOM 790 C CA . PRO A 1 94 ? -7.606 16.472 6.134 1.00 95.44 94 PRO A CA 1
ATOM 791 C C . PRO A 1 94 ? -7.458 15.066 5.543 1.00 95.44 94 PRO A C 1
ATOM 793 O O . PRO A 1 94 ? -8.365 14.243 5.633 1.00 95.44 94 PRO A O 1
ATOM 796 N N . GLY A 1 95 ? -6.285 14.775 4.978 1.00 93.00 95 GLY A N 1
ATOM 79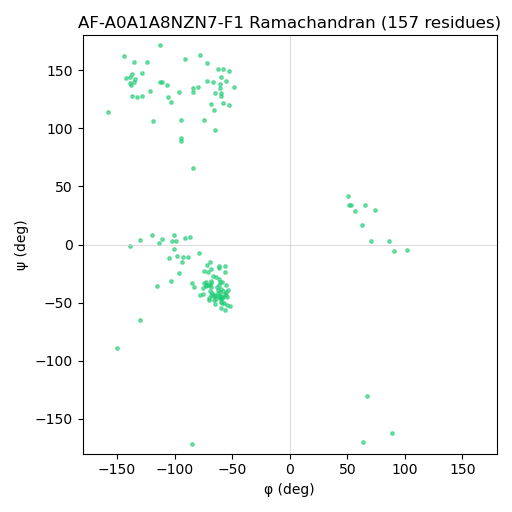7 C CA . GLY A 1 95 ? -5.999 13.501 4.308 1.00 93.00 95 GLY A CA 1
ATOM 798 C C . GLY A 1 95 ? -6.047 13.549 2.784 1.00 93.00 95 GLY A C 1
ATOM 799 O O . GLY A 1 95 ? -5.656 12.570 2.144 1.00 93.00 95 GLY A O 1
ATOM 800 N N . GLN A 1 96 ? -6.438 14.685 2.198 1.00 95.69 96 GLN A N 1
ATOM 801 C CA . GLN A 1 96 ? -6.283 14.922 0.767 1.00 95.69 96 GLN A CA 1
ATOM 802 C C . GLN A 1 96 ? -4.797 14.876 0.371 1.00 95.69 96 GLN A C 1
ATOM 804 O O . GLN A 1 96 ? -3.935 15.483 1.013 1.00 95.69 96 GLN A O 1
ATOM 809 N N . ALA A 1 97 ? -4.493 14.173 -0.720 1.00 92.94 97 ALA A N 1
ATOM 810 C CA . ALA A 1 97 ? -3.139 14.114 -1.261 1.00 92.94 97 ALA A CA 1
ATOM 811 C C . ALA A 1 97 ? -2.684 15.485 -1.796 1.00 92.94 97 ALA A C 1
ATOM 813 O O . ALA A 1 97 ? -3.441 16.192 -2.468 1.00 92.94 97 ALA A O 1
ATOM 814 N N . GLY A 1 98 ? -1.418 15.840 -1.557 1.00 92.94 98 GLY A N 1
ATOM 815 C CA . GLY A 1 98 ? -0.850 17.110 -2.012 1.00 92.94 98 GLY A CA 1
ATOM 816 C C . GLY A 1 98 ? -0.898 17.269 -3.538 1.00 92.94 98 GLY A C 1
ATOM 817 O O . GLY A 1 98 ? -0.687 16.308 -4.284 1.00 92.94 98 GLY A O 1
ATOM 818 N N . LYS A 1 99 ? -1.125 18.501 -4.025 1.00 94.00 99 LYS A N 1
ATOM 819 C CA . LYS A 1 99 ? -1.250 18.801 -5.469 1.00 94.00 99 LYS A CA 1
ATOM 820 C C . LYS A 1 99 ? -0.060 18.300 -6.301 1.00 94.00 99 LYS A C 1
ATOM 822 O O . LYS A 1 99 ? -0.275 17.777 -7.387 1.00 94.00 99 LYS A O 1
ATOM 827 N N . GLY A 1 100 ? 1.165 18.410 -5.780 1.00 94.56 100 GLY A N 1
ATOM 828 C CA . GLY A 1 100 ? 2.383 17.943 -6.460 1.00 94.56 100 GLY A CA 1
ATOM 829 C C . GLY A 1 100 ? 2.632 16.430 -6.389 1.00 94.56 100 GLY A C 1
ATOM 830 O O . GLY A 1 100 ? 3.557 15.933 -7.019 1.00 94.56 100 GLY A O 1
ATOM 831 N N . GLN A 1 101 ? 1.834 15.689 -5.619 1.00 94.88 101 GLN A N 1
ATOM 832 C CA . GLN A 1 101 ? 2.071 14.272 -5.319 1.00 94.88 101 GLN A CA 1
ATOM 833 C C . GLN A 1 101 ? 0.983 13.358 -5.890 1.00 94.88 101 GLN A C 1
ATOM 835 O O . GLN A 1 101 ? 1.283 12.255 -6.348 1.00 94.88 101 GLN A O 1
ATOM 840 N N . ARG A 1 102 ? -0.272 13.827 -5.904 1.00 95.25 102 ARG A N 1
ATOM 841 C CA . ARG A 1 102 ? -1.479 13.016 -6.149 1.00 95.25 102 ARG A CA 1
ATOM 842 C C . ARG A 1 102 ? -1.519 12.232 -7.465 1.00 95.25 102 ARG A C 1
ATOM 844 O O . ARG A 1 102 ? -2.238 11.247 -7.545 1.00 95.25 102 ARG A O 1
ATOM 851 N N . TRP A 1 103 ? -0.771 12.652 -8.484 1.00 97.75 103 TRP A N 1
ATOM 852 C CA . TRP A 1 103 ? -0.750 11.998 -9.801 1.00 97.75 103 TRP A CA 1
ATOM 853 C C . TRP A 1 103 ? 0.592 11.347 -10.142 1.00 97.75 103 TRP A C 1
ATOM 855 O O . TRP A 1 103 ? 0.751 10.770 -11.214 1.00 97.75 103 TRP A O 1
ATOM 865 N N . CYS A 1 104 ? 1.565 11.420 -9.232 1.00 98.44 104 CYS A N 1
ATOM 866 C CA . CYS A 1 104 ? 2.948 11.037 -9.500 1.00 98.44 104 CYS A CA 1
ATOM 867 C C . CYS A 1 104 ? 3.100 9.562 -9.901 1.00 98.44 104 CYS A C 1
ATOM 869 O O . CYS A 1 104 ? 3.975 9.248 -10.698 1.00 98.44 104 CYS A O 1
ATOM 871 N N . THR A 1 105 ? 2.255 8.666 -9.388 1.00 98.69 105 THR A N 1
ATOM 872 C CA . THR A 1 105 ? 2.397 7.211 -9.568 1.00 98.69 105 THR A CA 1
ATOM 873 C C . THR A 1 105 ? 1.328 6.577 -10.456 1.00 98.69 105 THR A C 1
ATOM 875 O O . THR A 1 105 ? 1.334 5.361 -10.609 1.00 98.69 105 THR A O 1
ATOM 878 N N . LEU A 1 106 ? 0.431 7.366 -11.063 1.00 98.69 106 LEU A N 1
ATOM 879 C CA . LEU A 1 106 ? -0.660 6.825 -11.892 1.00 98.69 106 LEU A CA 1
ATOM 880 C C . LEU A 1 106 ? -0.136 6.002 -13.076 1.00 98.69 106 LEU A C 1
ATOM 882 O O . LEU A 1 106 ? -0.685 4.963 -13.422 1.00 98.69 106 LEU A O 1
ATOM 886 N N . HIS A 1 107 ? 0.964 6.447 -13.682 1.00 98.81 107 HIS A N 1
ATOM 887 C CA . HIS A 1 107 ? 1.561 5.765 -14.825 1.00 98.81 107 HIS A CA 1
ATOM 888 C C . HIS A 1 107 ? 2.157 4.398 -14.446 1.00 98.81 107 HIS A C 1
ATOM 890 O O . HIS A 1 107 ? 1.972 3.429 -15.175 1.00 98.81 107 HIS A O 1
ATOM 896 N N . THR A 1 108 ? 2.840 4.282 -13.303 1.00 98.88 108 THR A N 1
ATOM 897 C CA . THR A 1 108 ? 3.382 2.998 -12.828 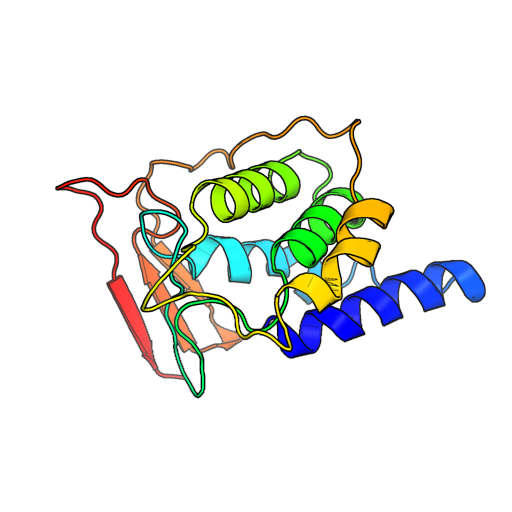1.00 98.88 108 THR A CA 1
ATOM 898 C C . THR A 1 108 ? 2.294 2.081 -12.288 1.00 98.88 108 THR A C 1
ATOM 900 O O . THR A 1 108 ? 2.392 0.874 -12.464 1.00 98.88 108 THR A O 1
ATOM 903 N N . GLU A 1 109 ? 1.245 2.626 -11.671 1.00 98.81 109 GLU A N 1
ATOM 904 C CA . GLU A 1 109 ? 0.045 1.866 -11.303 1.00 98.81 109 GLU A CA 1
ATOM 905 C C . GLU A 1 109 ? -0.581 1.195 -12.525 1.00 98.81 109 GLU A C 1
ATOM 907 O O . GLU A 1 109 ? -0.758 -0.020 -12.527 1.00 98.81 109 GLU A O 1
ATOM 912 N N . PHE A 1 110 ? -0.807 1.959 -13.597 1.00 98.81 110 PHE A N 1
ATOM 913 C CA . PHE A 1 110 ? -1.332 1.430 -14.854 1.00 98.81 110 PHE A CA 1
ATOM 914 C C . PHE A 1 110 ? -0.433 0.336 -15.452 1.00 98.81 110 PHE A C 1
ATOM 916 O O . PHE A 1 110 ? -0.920 -0.717 -15.854 1.00 98.81 110 PHE A O 1
ATOM 923 N N . LEU A 1 111 ? 0.885 0.563 -15.492 1.00 98.75 111 LEU A N 1
ATOM 924 C CA . LEU A 1 111 ? 1.841 -0.389 -16.071 1.00 98.75 111 LEU A CA 1
ATOM 925 C C . LEU A 1 111 ? 1.987 -1.683 -15.259 1.00 98.75 111 LEU A C 1
ATOM 927 O O . LEU A 1 111 ? 2.273 -2.736 -15.831 1.00 98.75 111 LEU A O 1
ATOM 931 N N . TRP A 1 112 ? 1.869 -1.605 -13.934 1.00 98.81 112 TRP A N 1
ATOM 932 C CA . TRP A 1 112 ? 2.111 -2.739 -13.040 1.00 98.81 112 TRP A CA 1
ATOM 933 C C . TRP A 1 112 ? 0.847 -3.471 -12.615 1.00 98.81 112 TRP A C 1
ATOM 935 O O . TRP A 1 112 ? 0.960 -4.559 -12.056 1.00 98.81 112 TRP A O 1
ATOM 945 N N . TYR A 1 113 ? -0.334 -2.932 -12.894 1.00 98.75 113 TYR A N 1
ATOM 946 C CA . TYR A 1 113 ? -1.580 -3.645 -12.669 1.00 98.75 113 TYR A CA 1
ATOM 947 C C . TYR A 1 113 ? -1.644 -4.938 -13.501 1.00 98.75 113 TYR A C 1
ATOM 949 O O . TYR A 1 113 ? -1.228 -4.990 -14.661 1.00 98.75 113 TYR A O 1
ATOM 957 N N . ASP A 1 114 ? -2.135 -6.015 -12.889 1.00 98.31 114 ASP A N 1
ATOM 958 C CA . ASP A 1 114 ? -2.402 -7.288 -13.556 1.00 98.31 114 ASP A CA 1
ATOM 959 C C . ASP A 1 114 ? -3.900 -7.616 -13.444 1.00 98.31 114 ASP A C 1
ATOM 961 O O . ASP A 1 114 ? -4.350 -7.999 -12.359 1.00 98.31 114 ASP A O 1
ATOM 965 N N . PRO A 1 115 ? -4.681 -7.483 -14.536 1.00 96.88 115 PRO A N 1
ATOM 966 C CA . PRO A 1 115 ? -6.115 -7.771 -14.520 1.00 96.88 115 PRO A CA 1
ATOM 967 C C . PRO A 1 115 ? -6.432 -9.263 -14.350 1.00 96.88 115 PRO A C 1
ATOM 969 O O . PRO A 1 115 ? -7.570 -9.604 -14.037 1.00 96.88 115 PRO A O 1
ATOM 972 N N . GLY A 1 116 ? -5.457 -10.163 -14.539 1.00 98.25 116 GLY A N 1
ATOM 973 C CA . GLY A 1 116 ? -5.636 -11.594 -14.281 1.00 98.25 116 GLY A CA 1
ATOM 974 C C . GLY A 1 116 ? -5.717 -11.936 -12.789 1.00 98.25 116 GLY A C 1
ATOM 975 O O . GLY A 1 116 ? -6.204 -13.007 -12.428 1.00 98.25 116 GLY A O 1
ATOM 976 N N . LEU A 1 117 ? -5.266 -11.031 -11.913 1.00 98.25 117 LEU A N 1
ATOM 977 C CA . LEU A 1 117 ? -5.334 -11.179 -10.461 1.00 98.25 117 LEU A CA 1
ATOM 978 C C . LEU A 1 117 ? -6.601 -10.501 -9.926 1.00 98.25 117 LEU A C 1
ATOM 980 O O . LEU A 1 117 ? -6.612 -9.308 -9.615 1.00 98.25 117 LEU A O 1
ATOM 984 N N . ILE A 1 118 ? -7.677 -11.280 -9.817 1.00 98.31 118 ILE A N 1
ATOM 985 C CA . ILE A 1 118 ? -8.975 -10.802 -9.323 1.00 98.31 118 ILE A CA 1
ATOM 986 C C . ILE A 1 118 ? -8.817 -10.258 -7.889 1.00 98.31 118 ILE A C 1
ATOM 988 O O . ILE A 1 118 ? -8.311 -10.991 -7.034 1.00 98.31 118 ILE A O 1
ATOM 992 N N . PRO A 1 119 ? -9.271 -9.021 -7.594 1.00 98.56 119 PRO A N 1
ATOM 993 C CA . PRO A 1 119 ? -9.222 -8.452 -6.252 1.00 98.56 119 PRO A CA 1
ATOM 994 C C . PRO A 1 119 ? -9.861 -9.374 -5.209 1.00 98.56 119 PRO A C 1
ATOM 996 O O . PRO A 1 119 ? -11.049 -9.699 -5.277 1.00 98.56 119 PRO A O 1
ATOM 999 N N . LYS A 1 120 ? -9.071 -9.785 -4.216 1.00 98.31 120 LYS A N 1
ATOM 1000 C CA . LYS A 1 120 ? -9.506 -10.674 -3.138 1.00 98.31 120 LYS A CA 1
ATOM 1001 C C . LYS A 1 120 ? -8.968 -10.183 -1.792 1.00 98.31 120 LYS A C 1
ATOM 1003 O O . LYS A 1 120 ? -7.765 -9.982 -1.683 1.00 98.31 120 LYS A O 1
ATOM 1008 N N . PRO A 1 121 ? -9.807 -10.012 -0.754 1.00 98.12 121 PRO A N 1
ATOM 1009 C CA . PRO A 1 121 ? -9.316 -9.635 0.566 1.00 98.12 121 PRO A CA 1
ATOM 1010 C C . PRO A 1 121 ? -8.381 -10.707 1.151 1.00 98.12 121 PRO A C 1
ATOM 1012 O O . PRO A 1 121 ? -8.594 -11.900 0.901 1.00 98.12 121 PRO A O 1
ATOM 1015 N N . PRO A 1 122 ? -7.412 -10.315 1.999 1.00 97.75 122 PRO A N 1
ATOM 1016 C CA . PRO A 1 122 ? -6.711 -11.252 2.868 1.00 97.75 122 PRO A CA 1
ATOM 1017 C C . PRO A 1 122 ? -7.693 -12.090 3.698 1.00 97.75 122 PRO A C 1
ATOM 1019 O O . PRO A 1 122 ? -8.775 -11.624 4.059 1.00 97.75 122 PRO A O 1
ATOM 1022 N N . SER A 1 123 ? -7.317 -13.328 4.025 1.00 96.69 123 SER A N 1
ATOM 1023 C CA . SER A 1 123 ? -8.194 -14.289 4.715 1.00 96.69 123 SER A CA 1
ATOM 1024 C C . SER A 1 123 ? -8.649 -13.844 6.105 1.00 96.69 123 SER A C 1
ATOM 1026 O O . SER A 1 123 ? -9.631 -14.363 6.621 1.00 96.69 123 SER A O 1
ATOM 1028 N N . ASP A 1 124 ? -7.929 -12.909 6.717 1.00 96.19 124 ASP A N 1
ATOM 1029 C CA . ASP A 1 124 ? -8.202 -12.373 8.046 1.00 96.19 124 ASP A CA 1
ATOM 1030 C C . ASP A 1 124 ? -8.941 -11.025 8.025 1.00 96.19 124 ASP A C 1
ATOM 1032 O O . ASP A 1 124 ? -9.178 -10.440 9.084 1.00 96.19 124 ASP A O 1
ATOM 1036 N N . PHE A 1 125 ? -9.308 -10.516 6.845 1.00 96.75 125 PHE A N 1
ATOM 1037 C CA . PHE A 1 125 ? -10.061 -9.272 6.724 1.00 96.75 125 PHE A CA 1
ATOM 1038 C C . PHE A 1 125 ? -11.356 -9.338 7.551 1.00 96.75 125 PHE A C 1
ATOM 1040 O O . PHE A 1 125 ? -12.034 -10.364 7.585 1.00 96.75 125 PHE A O 1
ATOM 1047 N N . ARG A 1 126 ? -11.711 -8.219 8.200 1.00 93.50 126 ARG A N 1
ATOM 1048 C CA . ARG A 1 126 ? -12.799 -8.081 9.196 1.00 93.50 126 ARG A CA 1
ATOM 1049 C C . ARG A 1 126 ? -12.556 -8.755 10.546 1.00 93.50 126 ARG A C 1
ATOM 1051 O O . ARG A 1 126 ? -13.426 -8.678 11.407 1.00 93.50 126 ARG A O 1
ATOM 1058 N N . THR A 1 127 ? -11.391 -9.355 10.763 1.00 95.56 127 THR A N 1
ATOM 1059 C CA . THR A 1 127 ? -10.990 -9.847 12.083 1.00 95.56 127 THR A CA 1
ATOM 1060 C C . THR A 1 127 ? -9.937 -8.913 12.660 1.00 95.56 127 THR A C 1
ATOM 1062 O O . THR A 1 127 ? -8.927 -8.647 12.011 1.00 95.56 127 THR A O 1
ATOM 1065 N N . SER A 1 128 ? -10.142 -8.412 13.878 1.00 95.50 128 SER A N 1
ATOM 1066 C CA . SER A 1 128 ? -9.125 -7.607 14.557 1.00 95.50 128 SER A CA 1
ATOM 1067 C C . SER A 1 128 ? -7.901 -8.465 14.860 1.00 95.50 128 SER A C 1
ATOM 1069 O O . SER A 1 128 ? -7.978 -9.424 15.624 1.00 95.50 128 SER A O 1
ATOM 1071 N N . GLN A 1 129 ? -6.770 -8.119 14.251 1.00 97.31 129 GLN A N 1
ATOM 1072 C CA . GLN A 1 129 ? -5.504 -8.827 14.424 1.00 97.31 129 GLN A CA 1
ATOM 1073 C C . GLN A 1 129 ? -4.493 -7.946 15.144 1.00 97.31 129 GLN A C 1
ATOM 1075 O O . GLN A 1 129 ? -4.385 -6.758 14.837 1.00 97.31 129 GLN A O 1
ATOM 1080 N N . LEU A 1 130 ? -3.733 -8.549 16.060 1.00 98.25 130 LEU A N 1
ATOM 1081 C CA . LEU A 1 130 ? -2.519 -7.961 16.617 1.00 98.25 130 LEU A CA 1
ATOM 1082 C C . LEU A 1 130 ? -1.355 -8.251 15.662 1.00 98.25 130 LEU A C 1
ATOM 1084 O O . LEU A 1 130 ? -1.160 -9.393 15.247 1.00 98.25 130 LEU A O 1
ATOM 1088 N N . HIS A 1 131 ? -0.565 -7.237 15.326 1.00 98.56 131 HIS A N 1
ATOM 1089 C CA . HIS A 1 131 ? 0.637 -7.403 14.518 1.00 98.56 131 HIS A CA 1
ATOM 1090 C C . HIS A 1 131 ? 1.816 -6.663 15.146 1.00 98.56 131 HIS A C 1
ATOM 1092 O O . HIS A 1 131 ? 1.720 -5.464 15.422 1.00 98.56 131 HIS A O 1
ATOM 1098 N N . LEU A 1 132 ? 2.920 -7.387 15.343 1.00 98.44 132 LEU A N 1
ATOM 1099 C CA . LEU A 1 132 ? 4.190 -6.870 15.843 1.00 98.44 132 LEU A CA 1
ATOM 1100 C C . LEU A 1 132 ? 5.176 -6.712 14.681 1.00 98.44 132 LEU A C 1
ATOM 1102 O O . LEU A 1 132 ? 5.505 -7.676 13.993 1.00 98.44 132 LEU A O 1
ATOM 1106 N N . PHE A 1 133 ? 5.670 -5.494 14.496 1.00 98.44 133 PHE A N 1
ATOM 1107 C CA . PHE A 1 133 ? 6.810 -5.187 13.645 1.00 98.44 133 PHE A CA 1
ATOM 1108 C C . PHE A 1 133 ? 8.073 -5.158 14.508 1.00 98.44 133 PHE A C 1
ATOM 1110 O O . PHE A 1 133 ? 8.430 -4.098 15.021 1.00 98.44 133 PHE A O 1
ATOM 1117 N N . GLU A 1 134 ? 8.731 -6.309 14.668 1.00 97.44 134 GLU A N 1
ATOM 1118 C CA . GLU A 1 134 ? 9.916 -6.462 15.531 1.00 97.44 134 GLU A CA 1
ATOM 1119 C C . GLU A 1 134 ? 11.015 -5.449 15.180 1.00 97.44 134 GLU A C 1
ATOM 1121 O O . GLU A 1 134 ? 11.412 -4.665 16.035 1.00 97.44 134 GLU A O 1
ATOM 1126 N N . ASP A 1 135 ? 11.403 -5.367 13.902 1.00 97.50 135 ASP A N 1
ATOM 1127 C CA . ASP A 1 135 ? 12.449 -4.441 13.436 1.00 97.50 135 ASP A CA 1
ATOM 1128 C C . ASP A 1 135 ? 12.079 -2.957 13.615 1.00 97.50 135 ASP A C 1
ATOM 1130 O O . ASP A 1 135 ? 12.951 -2.099 13.717 1.00 97.50 135 ASP A O 1
ATOM 1134 N N . TRP A 1 136 ? 10.782 -2.621 13.593 1.00 98.25 136 TRP A N 1
ATOM 1135 C CA . TRP A 1 136 ? 10.321 -1.231 13.701 1.00 98.25 136 TRP A CA 1
ATOM 1136 C C . TRP A 1 136 ? 9.999 -0.820 15.145 1.00 98.25 136 TRP A C 1
ATOM 1138 O O . TRP A 1 136 ? 9.833 0.376 15.411 1.00 98.25 136 TRP A O 1
ATOM 1148 N N . GLY A 1 137 ? 9.862 -1.791 16.053 1.00 98.25 137 GLY A N 1
ATOM 1149 C CA . GLY A 1 137 ? 9.398 -1.581 17.424 1.00 98.25 137 GLY A CA 1
ATOM 1150 C C . GLY A 1 137 ? 7.945 -1.109 17.505 1.00 98.25 137 GLY A C 1
ATOM 1151 O O . GLY A 1 137 ? 7.616 -0.279 18.351 1.00 98.25 137 GLY A O 1
ATOM 1152 N N . VAL A 1 138 ? 7.074 -1.556 16.592 1.00 98.75 138 VAL A N 1
ATOM 1153 C CA . VAL A 1 138 ? 5.670 -1.104 16.519 1.00 98.75 138 VAL A CA 1
ATOM 1154 C C . VAL A 1 138 ? 4.706 -2.268 16.668 1.00 98.75 138 VAL A C 1
ATOM 1156 O O . VAL A 1 138 ? 4.802 -3.264 15.955 1.00 98.75 138 VAL A O 1
ATOM 1159 N N . VAL A 1 139 ? 3.714 -2.095 17.535 1.00 98.69 139 VAL A N 1
ATOM 1160 C CA . VAL A 1 139 ? 2.544 -2.967 17.640 1.00 98.69 139 VAL A CA 1
ATOM 1161 C C . VAL A 1 139 ? 1.335 -2.242 17.065 1.00 98.69 139 VAL A C 1
ATOM 1163 O O . VAL A 1 139 ? 1.124 -1.060 17.339 1.00 98.69 139 VAL A O 1
ATOM 1166 N N . THR A 1 140 ? 0.527 -2.954 16.283 1.00 98.75 140 THR A N 1
ATOM 1167 C CA . THR A 1 140 ? -0.774 -2.486 15.782 1.00 98.75 140 THR A CA 1
ATOM 1168 C C . THR A 1 140 ? -1.855 -3.512 16.094 1.00 98.75 140 THR A C 1
ATOM 1170 O O . THR A 1 140 ? -1.585 -4.713 16.100 1.00 98.75 140 THR A O 1
ATOM 1173 N N . TYR A 1 141 ? -3.075 -3.049 16.342 1.00 98.56 141 TYR A N 1
ATOM 1174 C CA . TYR A 1 141 ? -4.256 -3.883 16.529 1.00 98.56 141 TYR A CA 1
ATOM 1175 C C . TYR A 1 141 ? -5.450 -3.272 15.795 1.00 98.56 141 TYR A C 1
ATOM 1177 O O . TYR A 1 141 ? -5.652 -2.060 15.863 1.00 98.56 141 TYR A O 1
ATOM 1185 N N . GLY A 1 142 ? -6.236 -4.104 15.105 1.00 97.69 142 GLY A N 1
ATOM 1186 C CA . GLY A 1 142 ? -7.473 -3.666 14.439 1.00 97.69 142 GLY A CA 1
ATOM 1187 C C . GLY A 1 142 ? -7.258 -2.844 13.161 1.00 97.69 142 GLY A C 1
ATOM 1188 O O . GLY A 1 142 ? -8.054 -1.967 12.830 1.00 97.69 142 GLY A O 1
ATOM 1189 N N . SER A 1 143 ? -6.161 -3.092 12.443 1.00 97.69 143 SER A N 1
ATOM 1190 C CA . SER A 1 143 ? -5.876 -2.473 11.144 1.00 97.69 143 SER A CA 1
ATOM 1191 C C . SER A 1 143 ? -6.761 -3.004 10.016 1.00 97.69 143 SER A C 1
ATOM 1193 O O . SER A 1 143 ? -7.270 -4.122 10.083 1.00 97.69 143 SER A O 1
ATOM 1195 N N . ALA A 1 144 ? -6.918 -2.197 8.960 1.00 96.75 144 ALA A N 1
ATOM 1196 C CA . ALA A 1 144 ? -7.644 -2.553 7.734 1.00 96.75 144 ALA A CA 1
ATOM 1197 C C . ALA A 1 144 ? -9.079 -3.075 7.946 1.00 96.75 144 ALA A C 1
ATOM 1199 O O . ALA A 1 144 ? -9.562 -3.925 7.196 1.00 96.75 144 ALA A O 1
ATOM 1200 N N . LEU A 1 145 ? -9.777 -2.552 8.955 1.00 96.12 145 LEU A N 1
ATOM 1201 C CA . LEU A 1 145 ? -11.190 -2.836 9.196 1.00 96.12 145 LEU A CA 1
ATOM 1202 C C . LEU A 1 145 ? -12.099 -1.819 8.479 1.00 96.12 145 LEU A C 1
ATOM 1204 O O . LEU A 1 145 ? -11.674 -0.711 8.143 1.00 96.12 145 LEU A O 1
ATOM 1208 N N . PRO A 1 146 ? -13.376 -2.149 8.237 1.00 94.56 146 PRO A N 1
ATOM 1209 C CA . PRO A 1 146 ? -14.391 -1.131 7.977 1.00 94.56 146 PRO A CA 1
ATOM 1210 C C . PRO A 1 146 ? -14.485 -0.140 9.148 1.00 94.56 146 PRO A C 1
ATOM 1212 O O . PRO A 1 146 ? -14.231 -0.509 10.293 1.00 94.56 146 PRO A O 1
ATOM 1215 N N . ALA A 1 147 ? -14.864 1.109 8.872 1.00 93.19 147 ALA A N 1
ATOM 1216 C CA . ALA A 1 147 ? -15.189 2.066 9.926 1.00 93.19 147 ALA A CA 1
ATOM 1217 C C . ALA A 1 147 ? -16.566 1.713 10.515 1.00 93.19 147 ALA A C 1
ATOM 1219 O O . ALA A 1 147 ? -17.585 1.897 9.853 1.00 93.19 147 ALA A O 1
ATOM 1220 N N . ASP A 1 148 ? -16.579 1.170 11.730 1.00 91.25 148 ASP A N 1
ATOM 1221 C CA . ASP A 1 148 ? -17.778 0.725 12.449 1.00 91.25 148 ASP A CA 1
ATOM 1222 C C . ASP A 1 148 ? -17.614 1.008 13.955 1.00 91.25 148 ASP A C 1
ATOM 1224 O O . ASP A 1 148 ? -16.493 1.206 14.427 1.00 91.25 148 ASP A O 1
ATOM 1228 N N . ILE A 1 149 ? -18.710 1.008 14.718 1.00 86.38 149 ILE A N 1
ATOM 1229 C CA . ILE A 1 149 ? -18.760 1.332 16.157 1.00 86.38 149 ILE A CA 1
ATOM 1230 C C . ILE A 1 149 ? -17.797 0.453 16.973 1.00 86.38 149 ILE A C 1
ATOM 1232 O O . ILE A 1 149 ? -17.178 0.929 17.920 1.00 86.38 149 ILE A O 1
ATOM 1236 N N . ASN A 1 150 ? -17.624 -0.809 16.571 1.00 84.00 150 ASN A N 1
ATOM 1237 C CA . ASN A 1 150 ? -16.717 -1.764 17.219 1.00 84.00 150 ASN A CA 1
ATOM 1238 C C . ASN A 1 150 ? -15.372 -1.929 16.475 1.00 84.00 150 ASN A C 1
ATOM 1240 O O . ASN A 1 150 ? -14.576 -2.809 16.808 1.00 84.00 150 ASN A O 1
ATOM 1244 N N . GLY A 1 151 ? -1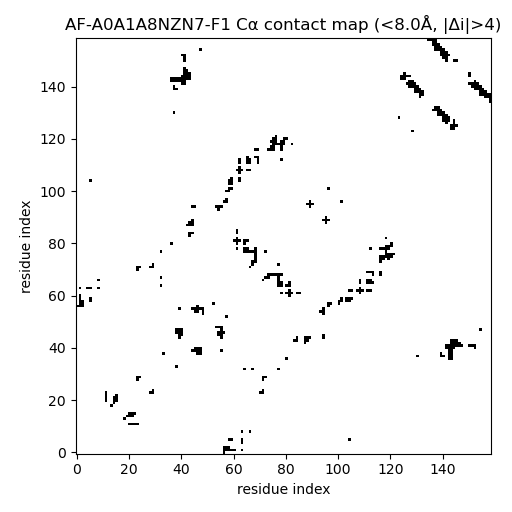5.110 -1.101 15.458 1.00 85.50 151 GLY A N 1
ATOM 1245 C CA . GLY A 1 151 ? -13.886 -1.097 14.656 1.00 85.50 151 GLY A CA 1
ATOM 1246 C C . GLY A 1 151 ? -12.768 -0.287 15.308 1.00 85.50 151 GLY A C 1
ATOM 1247 O O . GLY A 1 151 ? -12.369 0.753 14.788 1.00 85.50 151 GLY A O 1
ATOM 1248 N N . THR A 1 152 ? -12.269 -0.742 16.458 1.00 94.44 152 THR A N 1
ATOM 1249 C CA . THR A 1 152 ? -11.207 -0.044 17.201 1.00 94.44 152 THR A CA 1
ATOM 1250 C C . THR A 1 152 ? -9.828 -0.317 16.610 1.00 94.44 152 THR A C 1
ATOM 1252 O O . THR A 1 152 ? -9.465 -1.469 16.375 1.00 94.44 152 THR A O 1
ATOM 1255 N N . PHE A 1 153 ? -9.025 0.740 16.467 1.00 98.12 153 PHE A N 1
ATOM 1256 C CA . PHE A 1 153 ? -7.601 0.653 16.152 1.00 98.12 153 PHE A CA 1
ATOM 1257 C C . PHE A 1 153 ? -6.748 1.092 17.340 1.00 98.12 153 PHE A C 1
ATOM 1259 O O . PHE A 1 153 ? -7.055 2.086 17.999 1.00 98.12 153 PHE A O 1
ATOM 1266 N N . LEU A 1 154 ? -5.649 0.381 17.576 1.00 98.38 154 LEU A N 1
ATOM 1267 C CA . LEU A 1 154 ? -4.642 0.728 18.575 1.00 98.38 154 LEU A CA 1
ATOM 1268 C C . LEU A 1 154 ? -3.248 0.574 17.968 1.00 98.38 154 LEU A C 1
ATOM 1270 O O . LEU A 1 154 ? -2.979 -0.382 17.240 1.00 98.38 154 LEU A O 1
ATOM 1274 N N . SER A 1 155 ? -2.338 1.478 18.322 1.00 98.44 155 SER A N 1
ATOM 1275 C CA . SER A 1 155 ? -0.914 1.326 18.031 1.00 98.44 155 SER A CA 1
ATOM 1276 C C . SER A 1 155 ? -0.052 1.720 19.219 1.00 98.44 155 SER A C 1
ATOM 1278 O O . SER A 1 155 ? -0.376 2.672 19.926 1.00 98.44 155 SER A O 1
ATOM 1280 N N . PHE A 1 156 ? 1.078 1.041 19.381 1.00 98.69 156 PHE A N 1
ATOM 1281 C CA . PHE A 1 156 ? 2.101 1.358 20.373 1.00 98.69 156 PHE A CA 1
ATOM 1282 C C . PHE A 1 156 ? 3.479 1.288 19.717 1.00 98.69 156 PHE A C 1
ATOM 1284 O O . PHE A 1 156 ? 3.724 0.393 18.907 1.00 98.69 156 PHE A O 1
ATOM 1291 N N . LYS A 1 157 ? 4.378 2.219 20.054 1.00 98.31 157 LYS A N 1
ATOM 1292 C CA . LYS A 1 157 ? 5.754 2.214 19.554 1.00 98.31 157 LYS A CA 1
ATOM 1293 C C . LYS A 1 157 ? 6.766 2.315 20.689 1.00 98.31 157 LYS A C 1
ATOM 1295 O O . LYS A 1 157 ? 6.715 3.255 21.476 1.00 98.31 157 LYS A O 1
ATOM 1300 N N . SER A 1 158 ? 7.712 1.383 20.696 1.00 97.62 158 SER A N 1
ATOM 1301 C CA . SER A 1 158 ? 8.925 1.398 21.508 1.00 97.62 158 SER A CA 1
ATOM 1302 C C . SER A 1 158 ? 9.961 0.492 20.838 1.00 97.62 158 SER A C 1
ATOM 1304 O O . SER A 1 158 ? 9.730 -0.709 20.707 1.00 97.62 158 SER A O 1
ATOM 1306 N N . GLY A 1 159 ? 11.059 1.072 20.360 1.00 89.94 159 GLY A N 1
ATOM 1307 C CA . GLY A 1 159 ? 12.144 0.382 19.661 1.00 89.94 159 GLY A CA 1
ATOM 1308 C C . GLY A 1 159 ? 13.249 1.339 19.269 1.00 89.94 159 GLY A C 1
ATOM 1309 O O . GLY A 1 159 ? 13.139 2.530 19.645 1.00 89.94 159 GLY A O 1
#

Radius of gyration: 15.4 Å; Cα contacts (8 Å, |Δi|>4): 260; chains: 1; bounding box: 39×33×40 Å

Foldseek 3Di:
DQVVLLVVLVVQVCCCVPPVDHPLPPPCLLCVVCVQQQQAAAQLQAGVCPDPDARHDQAQVLLVLLLCCQRPVVAQASVQSSVSNVVRYDPDDRRHHDPVHHCPRVVSSVVSHDPVRHHDHDPCAQPWDWDDPPVQQKIKTQGNHHPDPPSDIDMDGDD

Sequence (159 aa):
GTYTTRSLFQYMFLVQRHFAISHFGHPWLLKHFAFLYRTILPGFQRTVAIADSNYNWFYGPESQLVFLDRFVLRNGSGNWLAERIHQNRVTEGPGQAGKGQRWCTLHTEFLWYDPGLIPKPPSDFRTSQLHLFEDWGVVTYGSALPADINGTFLSFKSG

Secondary structure (DSSP, 8-state):
-HHHHHHHHHHHHHHHHHH----TT-HHHHHHHHHHHHSBPTTSS-B---SS--SS-SS-SHHHHHHHIIIII-SSHHHHHHHHHHHH--SSSTTPPPTTTTTTTHHHHHHH--TTS-----TTTTS--EEEEGGGTEEEESTT--S-TT---EEEE--

Solvent-accessible surface area (backbone atoms only — not comparable to full-atom values): 8864 Å² total; per-residue (Å²): 112,42,63,62,47,59,55,51,51,50,49,45,51,49,40,29,73,77,68,71,46,80,57,65,83,35,72,68,61,74,49,43,59,54,60,60,50,48,37,21,32,41,45,44,47,35,34,73,50,74,72,100,57,60,50,52,59,71,34,63,55,41,29,60,26,19,36,41,14,60,65,63,68,69,64,6,41,25,40,30,51,26,50,48,33,62,77,40,53,48,86,70,66,93,52,38,65,53,88,90,31,69,66,73,37,54,68,56,25,65,72,36,49,51,87,88,45,59,65,31,76,58,94,59,64,83,49,78,45,80,47,77,40,76,95,72,17,34,40,28,29,19,34,53,24,64,71,50,100,85,45,59,66,50,72,51,77,69,114

pLDDT: mean 97.23, std 2.56, range [84.0, 98.88]

Organism: NCBI:txid704102